Protein AF-A0A1F3VW23-F1 (afdb_monomer)

Solvent-accessible surface area (backbone atoms only — not comparable to full-atom values): 4387 Å² total; per-residue (Å²): 116,67,70,61,51,57,52,50,58,62,65,58,71,73,75,68,89,62,89,64,58,46,66,66,41,51,51,54,58,70,68,45,55,67,73,54,63,70,71,46,50,74,69,52,52,47,36,64,42,66,41,95,66,76,55,66,75,58,49,60,68,45,51,84,70,57,78,81,129

Sequence (69 aa):
MEKYLYEREKGLKTMKNEKKIDKERQLSFDSLPPSIRETMTEEEKQLFLYADEWPESLFDKLEEFIIKD

Secondary structure (DSSP, 8-state):
-HHHHHHHHHHHTT--------HHHHHHHHHS-HHHHHHS-HHHHHHHHH-SS--HHHHHHHHTTS---

Mean predicted aligned error: 12.22 Å

Structure (mmCIF, N/CA/C/O backbone):
data_AF-A0A1F3VW23-F1
#
_entry.id   AF-A0A1F3VW23-F1
#
loop_
_atom_site.group_PDB
_atom_site.id
_atom_site.type_symbol
_atom_site.label_atom_id
_atom_site.label_alt_id
_atom_site.label_comp_id
_atom_site.label_asym_id
_atom_site.label_entity_id
_atom_site.label_seq_id
_atom_site.pdbx_PDB_ins_code
_atom_site.Cartn_x
_atom_site.Cartn_y
_atom_site.Cartn_z
_atom_site.occupancy
_atom_site.B_iso_or_equiv
_atom_site.auth_seq_id
_atom_site.auth_comp_id
_atom_site.auth_asym_id
_atom_site.auth_atom_id
_atom_site.pdbx_PDB_model_num
ATOM 1 N N . MET A 1 1 ? 25.175 -25.545 -25.720 1.00 55.56 1 MET A N 1
ATOM 2 C CA . MET A 1 1 ? 25.795 -25.249 -24.409 1.00 55.56 1 MET A CA 1
ATOM 3 C C . MET A 1 1 ? 25.434 -23.835 -23.948 1.00 55.56 1 MET A C 1
ATOM 5 O O . MET A 1 1 ? 25.003 -23.680 -22.817 1.00 55.56 1 MET A O 1
ATOM 9 N N . GLU A 1 2 ? 25.458 -22.841 -24.842 1.00 56.28 2 GLU A N 1
ATOM 10 C CA . GLU A 1 2 ? 25.017 -21.456 -24.566 1.00 56.28 2 GLU A CA 1
ATOM 11 C C . GLU A 1 2 ? 23.538 -21.317 -24.165 1.00 56.28 2 GLU A C 1
ATOM 13 O O . GLU A 1 2 ? 23.220 -20.542 -23.269 1.00 56.28 2 GLU A O 1
ATOM 18 N N . LYS A 1 3 ? 22.629 -22.123 -24.739 1.00 53.88 3 LYS A N 1
ATOM 19 C CA . LYS A 1 3 ? 21.195 -22.096 -24.378 1.00 53.88 3 LYS A CA 1
ATOM 20 C C . LYS A 1 3 ? 20.937 -22.405 -22.891 1.00 53.88 3 LYS A C 1
ATOM 22 O O . LYS A 1 3 ? 20.063 -21.797 -22.285 1.00 53.88 3 LYS A O 1
ATOM 27 N N . TYR A 1 4 ? 21.746 -23.281 -22.289 1.00 56.44 4 TYR A N 1
ATOM 28 C CA . TYR A 1 4 ? 21.668 -23.613 -20.859 1.00 56.44 4 TYR A CA 1
ATOM 29 C C . TYR A 1 4 ? 22.239 -22.506 -19.959 1.00 56.44 4 TYR A C 1
ATOM 31 O O . TYR A 1 4 ? 21.816 -22.366 -18.815 1.00 56.44 4 TYR A O 1
ATOM 39 N N . LEU A 1 5 ? 23.184 -21.707 -20.464 1.00 57.72 5 LEU A N 1
ATOM 40 C CA . LEU A 1 5 ? 23.717 -20.547 -19.744 1.00 57.72 5 LEU A CA 1
ATOM 41 C C . LEU A 1 5 ? 22.697 -19.399 -19.727 1.00 57.72 5 LEU A C 1
ATOM 43 O O . LEU A 1 5 ? 22.482 -18.806 -18.674 1.00 57.72 5 LEU A O 1
ATOM 47 N N . TYR A 1 6 ? 21.992 -19.177 -20.841 1.00 56.03 6 TYR A N 1
ATOM 48 C CA . TYR A 1 6 ? 20.920 -18.180 -20.943 1.00 56.03 6 TYR A CA 1
ATOM 49 C C . TYR A 1 6 ? 19.752 -18.461 -19.978 1.00 56.03 6 TYR A C 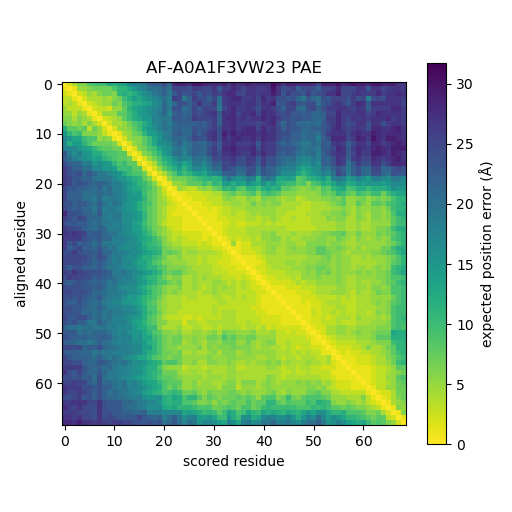1
ATOM 51 O O . TYR A 1 6 ? 19.222 -17.556 -19.333 1.00 56.03 6 TYR A O 1
ATOM 59 N N . GLU A 1 7 ? 19.376 -19.733 -19.824 1.00 55.44 7 GLU A N 1
ATOM 60 C CA . GLU A 1 7 ? 18.320 -20.155 -18.893 1.00 55.44 7 GLU A CA 1
ATOM 61 C C . GLU A 1 7 ? 18.778 -20.076 -17.420 1.00 55.44 7 GLU A C 1
ATOM 63 O O . GLU A 1 7 ? 17.994 -19.692 -16.549 1.00 55.44 7 GLU A O 1
ATOM 68 N N . ARG A 1 8 ? 20.064 -20.335 -17.135 1.00 51.59 8 ARG A N 1
ATOM 69 C CA . ARG A 1 8 ? 20.660 -20.219 -15.790 1.00 51.59 8 ARG A CA 1
ATOM 70 C C . ARG A 1 8 ? 20.795 -18.768 -15.322 1.00 51.59 8 ARG A C 1
ATOM 72 O O . ARG A 1 8 ? 20.520 -18.488 -14.158 1.00 51.59 8 ARG A O 1
ATOM 79 N N . GLU A 1 9 ? 21.174 -17.843 -16.207 1.00 53.12 9 GLU A N 1
ATOM 80 C CA . GLU A 1 9 ? 21.199 -16.407 -15.890 1.00 53.12 9 GLU A CA 1
ATOM 81 C C . GLU A 1 9 ? 19.791 -15.846 -15.657 1.00 53.12 9 GLU A C 1
ATOM 83 O O . GLU A 1 9 ? 19.599 -15.043 -14.740 1.00 53.12 9 GLU A O 1
ATOM 88 N N . LYS A 1 10 ? 18.780 -16.308 -16.411 1.00 54.00 10 LYS A N 1
ATOM 89 C CA . LYS A 1 10 ? 17.378 -15.958 -16.130 1.00 54.00 10 LYS A CA 1
ATOM 90 C C . LYS A 1 10 ? 16.879 -16.532 -14.799 1.00 54.00 10 LYS A C 1
ATOM 92 O O . LYS A 1 10 ? 16.167 -15.828 -14.090 1.00 54.00 10 LYS A O 1
ATOM 97 N N . GLY A 1 11 ? 17.275 -17.755 -14.439 1.00 46.97 11 GLY A N 1
ATOM 98 C CA . GLY A 1 11 ? 16.880 -18.410 -13.184 1.00 46.97 11 GLY A CA 1
ATOM 99 C C . GLY A 1 11 ? 17.565 -17.868 -11.922 1.00 46.97 11 GLY A C 1
ATOM 100 O O . GLY A 1 11 ? 17.024 -18.010 -10.832 1.00 46.97 11 GLY A O 1
ATOM 101 N N . LEU A 1 12 ? 18.730 -17.221 -12.047 1.00 48.75 12 LEU A N 1
ATOM 102 C CA . LEU A 1 12 ? 19.456 -16.633 -10.910 1.00 48.75 12 LEU A CA 1
ATOM 103 C C . LEU A 1 12 ? 19.049 -15.175 -10.626 1.00 48.75 12 LEU A C 1
ATOM 105 O O . LEU A 1 12 ? 19.345 -14.637 -9.560 1.00 48.75 12 LEU A O 1
ATOM 109 N N . LYS A 1 13 ? 18.343 -14.524 -11.559 1.00 48.19 13 LYS A N 1
ATOM 110 C CA . LYS A 1 13 ? 17.892 -13.130 -11.410 1.00 48.19 13 LYS A CA 1
ATOM 111 C C . LYS A 1 13 ? 16.681 -12.963 -10.481 1.00 48.19 13 LYS A C 1
ATOM 113 O O . LYS A 1 13 ? 16.314 -11.833 -10.184 1.00 48.19 13 LYS A O 1
ATOM 118 N N . THR A 1 14 ? 16.093 -14.060 -10.003 1.00 47.44 14 THR A N 1
ATOM 119 C CA . THR A 1 14 ? 14.932 -14.073 -9.096 1.00 47.44 14 THR A CA 1
ATOM 120 C C . THR A 1 14 ? 15.301 -14.317 -7.630 1.00 47.44 14 THR A C 1
ATOM 122 O O . THR A 1 14 ? 14.430 -14.310 -6.769 1.00 47.44 14 THR A O 1
ATOM 125 N N . MET A 1 15 ? 16.589 -14.477 -7.306 1.00 48.56 15 MET A N 1
ATOM 126 C CA . MET A 1 15 ? 17.062 -14.672 -5.930 1.00 48.56 15 MET A CA 1
ATOM 127 C C . MET A 1 15 ? 17.815 -13.441 -5.421 1.00 48.56 15 MET A C 1
ATOM 129 O O . MET A 1 15 ? 18.996 -13.494 -5.090 1.00 48.56 15 MET A O 1
ATOM 133 N N . LYS A 1 16 ? 17.119 -12.305 -5.364 1.00 47.41 16 LYS A N 1
ATOM 134 C CA . LYS A 1 16 ? 17.499 -11.166 -4.519 1.00 47.41 16 LYS A CA 1
ATOM 135 C C . LYS A 1 16 ? 16.259 -10.640 -3.800 1.00 47.41 16 LYS A C 1
ATOM 137 O O . LYS A 1 16 ? 15.873 -9.494 -3.981 1.00 47.41 16 LYS A O 1
ATOM 142 N N . ASN A 1 17 ? 15.674 -11.489 -2.952 1.00 48.03 17 ASN A N 1
ATOM 143 C CA . ASN A 1 17 ? 14.766 -11.077 -1.877 1.00 48.03 17 ASN A CA 1
ATOM 144 C C . ASN A 1 17 ? 15.558 -10.339 -0.778 1.00 48.03 17 ASN A C 1
ATOM 146 O O . ASN A 1 17 ? 15.601 -10.744 0.379 1.00 48.03 17 ASN A O 1
ATOM 150 N N . GLU A 1 18 ? 16.211 -9.239 -1.138 1.00 52.72 18 GLU A N 1
ATOM 151 C CA . GLU A 1 18 ? 16.267 -8.114 -0.216 1.00 52.72 18 GLU A CA 1
ATOM 152 C C . GLU A 1 18 ? 14.932 -7.412 -0.433 1.00 52.72 18 GLU A C 1
ATOM 154 O O . GLU A 1 18 ? 14.648 -7.040 -1.568 1.00 52.72 18 GLU A O 1
ATOM 159 N N . LYS A 1 19 ? 14.103 -7.278 0.607 1.00 55.34 19 LYS A N 1
ATOM 160 C CA . LYS A 1 19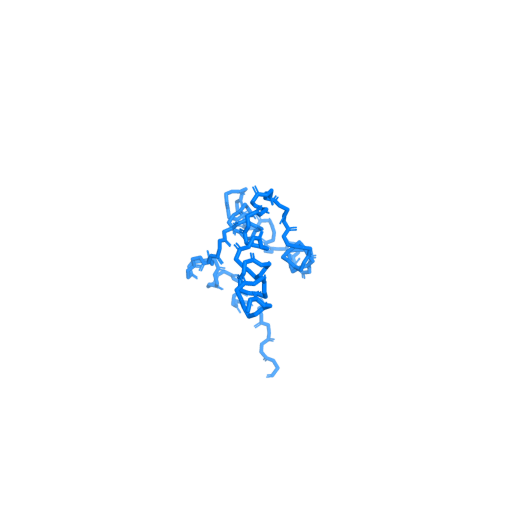 ? 12.838 -6.526 0.599 1.00 55.34 19 LYS A CA 1
ATOM 161 C C . LYS A 1 19 ? 13.089 -5.039 0.298 1.00 55.34 19 LYS A C 1
ATOM 163 O O . LYS A 1 19 ? 12.886 -4.175 1.145 1.00 55.34 19 LYS A O 1
ATOM 168 N N . LYS A 1 20 ? 13.621 -4.725 -0.878 1.00 56.19 20 LYS A N 1
ATOM 169 C CA . LYS A 1 20 ? 13.679 -3.374 -1.401 1.00 56.19 20 LYS A CA 1
ATOM 170 C C . LYS A 1 20 ? 12.253 -3.089 -1.793 1.00 56.19 20 LYS A C 1
ATOM 172 O O . LYS A 1 20 ? 11.769 -3.680 -2.751 1.00 56.19 20 LYS A O 1
ATOM 177 N N . ILE A 1 21 ? 11.597 -2.251 -0.991 1.00 58.81 21 ILE A N 1
ATOM 178 C CA . ILE A 1 21 ? 10.369 -1.579 -1.400 1.00 58.81 21 ILE A CA 1
ATOM 179 C C . ILE A 1 21 ? 10.574 -1.196 -2.858 1.00 58.81 21 ILE A C 1
ATOM 181 O O . ILE A 1 21 ? 11.556 -0.517 -3.190 1.00 58.81 21 ILE A O 1
ATOM 185 N N . ASP A 1 22 ? 9.709 -1.714 -3.720 1.00 68.12 22 ASP A N 1
ATOM 186 C CA . ASP A 1 22 ? 9.774 -1.364 -5.121 1.00 68.12 22 ASP A CA 1
ATOM 187 C C . ASP A 1 22 ? 9.621 0.153 -5.191 1.00 68.12 22 ASP A C 1
ATOM 189 O O . ASP A 1 22 ? 8.687 0.707 -4.604 1.00 68.12 22 ASP A O 1
ATOM 193 N N . LYS A 1 23 ? 10.572 0.859 -5.808 1.00 72.06 23 LYS A N 1
ATOM 194 C CA . LYS A 1 23 ? 10.557 2.332 -5.781 1.00 72.06 23 LYS A CA 1
ATOM 195 C C . LYS A 1 23 ? 9.240 2.862 -6.333 1.00 72.06 23 LYS A C 1
ATOM 197 O O . LYS A 1 23 ? 8.740 3.868 -5.849 1.00 72.06 23 LYS A O 1
ATOM 202 N N . GLU A 1 24 ? 8.667 2.147 -7.293 1.00 73.75 24 GLU A N 1
ATOM 203 C CA . GLU A 1 24 ? 7.345 2.422 -7.842 1.00 73.75 24 GLU A CA 1
ATOM 204 C C . GLU A 1 24 ? 6.248 2.323 -6.778 1.00 73.75 24 GLU A C 1
ATOM 206 O O . GLU A 1 24 ? 5.438 3.234 -6.676 1.00 73.75 24 GLU A O 1
ATOM 211 N N . ARG A 1 25 ? 6.273 1.311 -5.900 1.00 77.25 25 ARG A N 1
ATOM 212 C CA . ARG A 1 25 ? 5.323 1.190 -4.781 1.00 77.25 25 ARG A CA 1
ATOM 213 C C . ARG A 1 25 ? 5.483 2.313 -3.767 1.00 77.25 25 ARG A C 1
ATOM 215 O O . ARG A 1 25 ? 4.487 2.827 -3.270 1.00 77.25 25 ARG A O 1
ATOM 222 N N . GLN A 1 26 ? 6.714 2.729 -3.478 1.00 81.19 26 GLN A N 1
ATOM 223 C CA . GLN A 1 26 ? 6.940 3.877 -2.600 1.00 81.19 26 GLN A CA 1
ATOM 224 C C . GLN A 1 26 ? 6.400 5.169 -3.217 1.00 81.19 26 GLN A C 1
ATOM 226 O O . GLN A 1 26 ? 5.710 5.926 -2.545 1.00 81.19 26 GLN A O 1
ATOM 231 N N . LEU A 1 27 ? 6.645 5.379 -4.511 1.00 81.06 27 LEU A N 1
ATOM 232 C CA . LEU A 1 27 ? 6.122 6.523 -5.254 1.00 81.06 27 LEU A CA 1
ATOM 233 C C . LEU A 1 27 ? 4.592 6.504 -5.328 1.00 81.06 27 LEU A C 1
ATOM 235 O O . LEU A 1 27 ? 3.970 7.554 -5.178 1.00 81.06 27 LEU A O 1
ATOM 239 N N . SER A 1 28 ? 3.976 5.333 -5.509 1.00 82.31 28 SER A N 1
ATOM 240 C CA . SER A 1 28 ? 2.522 5.178 -5.448 1.00 82.31 28 SER A CA 1
ATOM 241 C C . SER A 1 28 ? 1.993 5.543 -4.067 1.00 82.31 28 SER A C 1
ATOM 243 O O . SER A 1 28 ? 1.030 6.295 -3.988 1.00 82.31 28 SER A O 1
ATOM 245 N N . PHE A 1 29 ? 2.646 5.085 -2.994 1.00 83.31 29 PHE A N 1
ATOM 246 C CA . PHE A 1 29 ? 2.255 5.408 -1.621 1.00 83.31 29 PHE A CA 1
ATOM 247 C C . PHE A 1 29 ? 2.383 6.907 -1.330 1.00 83.31 29 PHE A C 1
ATOM 249 O O . PHE A 1 29 ? 1.487 7.505 -0.741 1.00 83.31 29 PHE A O 1
ATOM 256 N N . ASP A 1 30 ? 3.471 7.534 -1.776 1.00 82.88 30 ASP A N 1
ATOM 257 C CA . ASP A 1 30 ? 3.702 8.969 -1.602 1.00 82.88 30 ASP A CA 1
ATOM 258 C C . ASP A 1 30 ? 2.761 9.834 -2.444 1.00 82.88 30 ASP A C 1
ATOM 260 O O . ASP A 1 30 ? 2.454 10.962 -2.052 1.00 82.88 30 ASP A O 1
ATOM 264 N N . SER A 1 31 ? 2.272 9.296 -3.563 1.00 83.12 31 SER A N 1
ATOM 265 C CA . SER A 1 31 ? 1.258 9.937 -4.406 1.00 83.12 31 SER A CA 1
ATOM 266 C C . SER A 1 31 ? -0.149 9.843 -3.814 1.00 83.12 31 SER A C 1
ATOM 268 O O . SER A 1 31 ? -1.040 10.563 -4.263 1.00 83.12 31 SER A O 1
ATOM 270 N N . LEU A 1 32 ? -0.369 8.986 -2.807 1.00 82.44 32 LEU A N 1
ATOM 271 C CA . LEU A 1 32 ? -1.665 8.905 -2.144 1.00 82.44 32 LEU A CA 1
ATOM 272 C C . LEU A 1 32 ? -1.966 10.206 -1.381 1.00 82.44 32 LEU A C 1
ATOM 274 O O . LEU A 1 32 ? -1.097 10.743 -0.674 1.00 82.44 32 LEU A O 1
ATOM 278 N N . PRO A 1 33 ? -3.220 10.689 -1.436 1.00 83.06 33 PRO A N 1
ATOM 279 C CA . PRO A 1 33 ? -3.670 11.798 -0.613 1.00 83.06 33 PRO A CA 1
ATOM 280 C C . PRO A 1 33 ? -3.366 11.558 0.876 1.00 83.06 33 PRO A C 1
ATOM 282 O O . PRO A 1 33 ? -3.504 10.430 1.365 1.00 83.06 33 PRO A O 1
ATOM 285 N N . PRO A 1 34 ? -2.985 12.601 1.639 1.00 80.00 34 PRO A N 1
ATOM 286 C CA . PRO A 1 34 ? -2.734 12.473 3.076 1.00 80.00 34 PRO A CA 1
ATOM 287 C C . PRO A 1 34 ? -3.942 11.895 3.829 1.00 80.00 34 PRO A C 1
ATOM 289 O O . PRO A 1 34 ? -3.750 11.084 4.726 1.00 80.00 34 PRO A O 1
ATOM 292 N N . SER A 1 35 ? -5.168 12.187 3.383 1.00 81.38 35 SER A N 1
ATOM 293 C CA . SER A 1 35 ? -6.412 11.624 3.926 1.00 81.38 35 SER A CA 1
ATOM 294 C C . SER A 1 35 ? -6.472 10.090 3.874 1.00 81.38 35 SER A C 1
ATOM 296 O O . SER A 1 35 ? -7.002 9.463 4.786 1.00 81.38 35 SER A O 1
ATOM 298 N N . ILE A 1 36 ? -5.886 9.457 2.851 1.00 80.06 36 ILE A N 1
ATOM 299 C CA . ILE A 1 36 ? -5.780 7.991 2.789 1.00 80.06 36 ILE A CA 1
ATOM 300 C C . ILE A 1 36 ? -4.660 7.507 3.706 1.00 80.06 36 ILE A C 1
ATOM 302 O O . ILE A 1 36 ? -4.834 6.583 4.491 1.00 80.06 36 ILE A O 1
ATOM 306 N N . ARG A 1 37 ? -3.487 8.142 3.647 1.00 81.31 37 ARG A N 1
ATOM 307 C CA . ARG A 1 37 ? -2.338 7.723 4.466 1.00 81.31 37 ARG A CA 1
ATOM 308 C C . ARG A 1 37 ? -2.604 7.832 5.969 1.00 81.31 37 ARG A C 1
ATOM 310 O O . ARG A 1 37 ? -1.985 7.101 6.743 1.00 81.31 37 ARG A O 1
ATOM 317 N N . GLU A 1 38 ? -3.497 8.730 6.373 1.00 82.88 38 GLU A N 1
ATOM 318 C CA . GLU A 1 38 ? -3.987 8.863 7.747 1.00 82.88 38 GLU A CA 1
ATOM 319 C C . GLU A 1 38 ? -5.047 7.816 8.111 1.00 82.88 38 GLU A C 1
ATOM 321 O O . GLU A 1 38 ? -5.104 7.393 9.263 1.00 82.88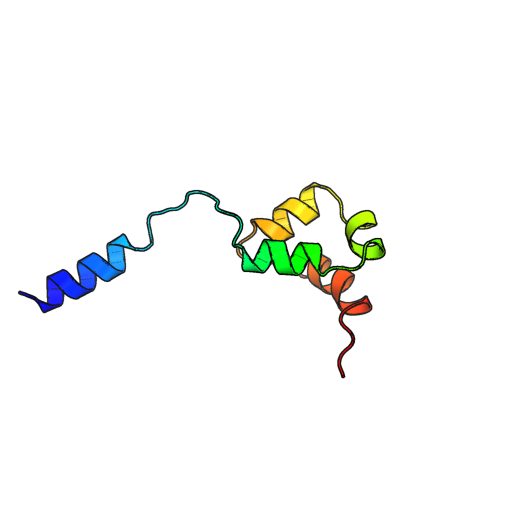 38 GLU A O 1
ATOM 326 N N . THR A 1 39 ? -5.855 7.358 7.150 1.00 82.44 39 THR A N 1
ATOM 327 C CA . THR A 1 39 ? -6.861 6.300 7.371 1.00 82.44 39 THR A CA 1
ATOM 328 C C . THR A 1 39 ? -6.282 4.885 7.272 1.00 82.44 39 THR A C 1
ATOM 330 O O . THR A 1 39 ? -6.905 3.931 7.744 1.00 82.44 39 THR A O 1
ATOM 333 N N . MET A 1 40 ? -5.082 4.737 6.702 1.00 82.38 40 MET A N 1
ATOM 334 C CA . MET A 1 40 ? -4.328 3.484 6.672 1.00 82.38 40 MET A CA 1
ATOM 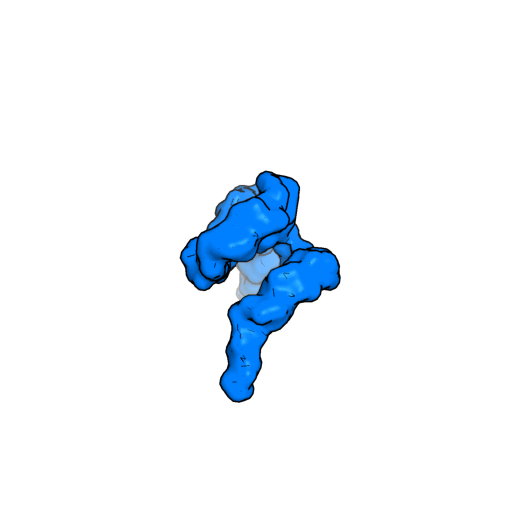335 C C . MET A 1 40 ? -3.522 3.271 7.956 1.00 82.38 40 MET A C 1
ATOM 337 O O . MET A 1 40 ? -2.734 4.119 8.386 1.00 82.38 40 MET A O 1
ATOM 341 N N . THR A 1 41 ? -3.656 2.077 8.519 1.00 85.56 41 THR A N 1
ATOM 342 C CA . THR A 1 41 ? -2.841 1.596 9.639 1.00 85.56 41 THR A CA 1
ATOM 343 C C . THR A 1 41 ? -1.412 1.267 9.200 1.00 85.56 41 THR A C 1
ATOM 345 O O . THR A 1 41 ? -1.131 1.082 8.016 1.00 85.56 41 THR A O 1
ATOM 348 N N . GLU A 1 42 ? -0.481 1.179 10.153 1.00 83.31 42 GLU A N 1
ATOM 349 C CA . GLU A 1 42 ? 0.913 0.795 9.873 1.00 83.31 42 GLU A CA 1
ATOM 350 C C . GLU A 1 42 ? 0.993 -0.561 9.147 1.00 83.31 42 GLU A C 1
ATOM 352 O O . GLU A 1 42 ? 1.773 -0.725 8.214 1.00 83.31 42 GLU A O 1
ATOM 357 N N . GLU A 1 43 ? 0.130 -1.510 9.51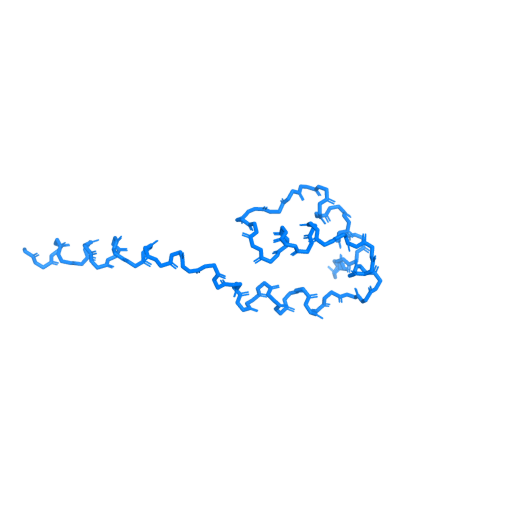6 1.00 83.38 43 GLU A N 1
ATOM 358 C CA . GLU A 1 43 ? 0.037 -2.834 8.893 1.00 83.38 43 GLU A CA 1
ATOM 359 C C . GLU A 1 43 ? -0.369 -2.741 7.418 1.00 83.38 43 GLU A C 1
ATOM 361 O O . GLU A 1 43 ? 0.262 -3.350 6.557 1.00 83.38 43 GLU A O 1
ATOM 366 N N . GLU A 1 44 ? -1.360 -1.911 7.097 1.00 83.06 44 GLU A N 1
ATOM 367 C CA . GLU A 1 44 ? -1.799 -1.667 5.720 1.00 83.06 44 GLU A CA 1
ATOM 368 C C . GLU A 1 44 ? -0.734 -0.955 4.888 1.00 83.06 44 GLU A C 1
ATOM 370 O O . GLU A 1 44 ? -0.570 -1.263 3.710 1.00 83.06 44 GLU A O 1
ATOM 375 N N . LYS A 1 45 ? 0.036 -0.043 5.491 1.00 84.81 45 LYS A N 1
ATOM 376 C CA . LYS A 1 45 ? 1.179 0.608 4.831 1.00 84.81 45 LYS A CA 1
ATOM 377 C C . LYS A 1 45 ? 2.264 -0.406 4.494 1.00 84.81 45 LYS A C 1
ATOM 379 O O . LYS A 1 45 ? 2.812 -0.384 3.394 1.00 84.81 45 LYS A O 1
ATOM 384 N N . GLN A 1 46 ? 2.548 -1.327 5.415 1.00 85.00 46 GLN A N 1
ATOM 385 C CA . GLN A 1 46 ? 3.473 -2.425 5.150 1.00 85.00 46 GLN A CA 1
ATOM 386 C C . GLN A 1 46 ? 2.935 -3.337 4.040 1.00 85.00 46 GLN A C 1
ATOM 388 O O . GLN A 1 46 ? 3.689 -3.707 3.146 1.00 85.00 46 GLN A O 1
ATOM 393 N N . LEU A 1 47 ? 1.639 -3.654 4.033 1.00 84.94 47 LEU A N 1
ATOM 394 C CA . LEU A 1 47 ? 1.034 -4.435 2.951 1.00 84.94 47 LEU A CA 1
ATOM 395 C C . LEU A 1 47 ? 1.123 -3.700 1.607 1.00 84.94 47 LEU A C 1
ATOM 397 O O . LEU A 1 47 ? 1.536 -4.280 0.611 1.00 84.94 47 LEU A O 1
ATOM 401 N N . PHE A 1 48 ? 0.841 -2.402 1.575 1.00 83.88 48 PHE A N 1
ATOM 402 C CA . PHE A 1 48 ? 0.946 -1.598 0.361 1.00 83.88 48 PHE A CA 1
ATOM 403 C C . PHE A 1 48 ? 2.369 -1.641 -0.233 1.00 83.88 48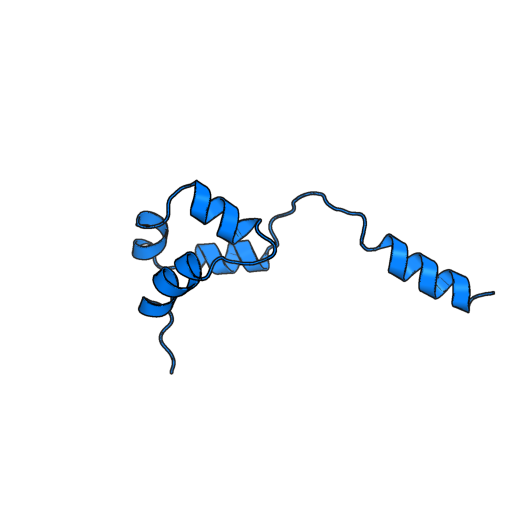 PHE A C 1
ATOM 405 O O . PHE A 1 48 ? 2.565 -1.893 -1.427 1.00 83.88 48 PHE A O 1
ATOM 412 N N . LEU A 1 49 ? 3.377 -1.449 0.624 1.00 82.31 49 LEU A N 1
ATOM 413 C CA . LEU A 1 49 ? 4.783 -1.329 0.229 1.00 82.31 49 LEU A CA 1
ATOM 414 C C . LEU A 1 49 ? 5.481 -2.674 -0.018 1.00 82.31 49 LEU A C 1
ATOM 416 O O . LEU A 1 49 ? 6.385 -2.732 -0.852 1.00 82.31 49 LEU A O 1
ATOM 420 N N . TYR A 1 50 ? 5.084 -3.734 0.693 1.00 82.12 50 TYR A N 1
ATOM 421 C CA . TYR A 1 50 ? 5.802 -5.014 0.716 1.00 82.12 50 TYR A CA 1
ATOM 422 C C . TYR A 1 50 ? 4.969 -6.240 0.333 1.00 82.12 50 TYR A C 1
ATOM 424 O O . TYR A 1 50 ? 5.574 -7.280 0.081 1.00 82.12 50 TYR A O 1
ATOM 432 N N . ALA A 1 51 ? 3.633 -6.184 0.330 1.00 80.94 51 ALA A N 1
ATOM 433 C CA . ALA A 1 51 ? 2.837 -7.358 -0.031 1.00 80.94 51 ALA A CA 1
ATOM 434 C C . ALA A 1 51 ? 2.887 -7.591 -1.537 1.00 80.94 51 ALA A C 1
ATOM 436 O O . ALA A 1 51 ? 2.698 -6.657 -2.313 1.00 80.94 51 ALA A O 1
ATOM 437 N N . ASP A 1 52 ? 3.092 -8.835 -1.957 1.00 79.88 52 ASP A N 1
ATOM 438 C CA . ASP A 1 52 ? 3.086 -9.187 -3.377 1.00 79.88 52 ASP A CA 1
A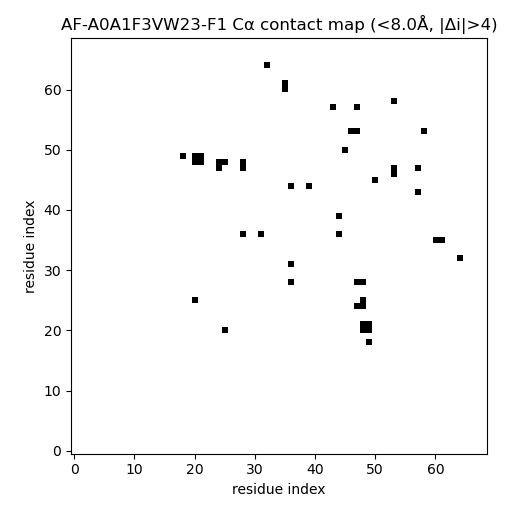TOM 439 C C . ASP A 1 52 ? 1.742 -8.821 -4.031 1.00 79.88 52 ASP A C 1
ATOM 441 O O . ASP A 1 52 ? 1.727 -8.192 -5.090 1.00 79.88 52 ASP A O 1
ATOM 445 N N . GLU A 1 53 ? 0.636 -9.082 -3.330 1.00 79.25 53 GLU A N 1
ATOM 446 C CA . GLU A 1 53 ? -0.730 -8.725 -3.722 1.00 79.25 53 GLU A CA 1
ATOM 447 C C . GLU A 1 53 ? -1.403 -7.859 -2.652 1.00 79.25 53 GLU A C 1
ATOM 449 O O . GLU A 1 53 ? -1.205 -8.056 -1.449 1.00 79.25 53 GLU A O 1
ATOM 454 N N . TRP A 1 54 ? -2.213 -6.891 -3.085 1.00 81.31 54 TRP A N 1
ATOM 455 C CA . TRP A 1 54 ? -3.010 -6.075 -2.172 1.00 81.31 54 TRP A CA 1
ATOM 456 C C . TRP A 1 54 ? -4.353 -6.750 -1.897 1.00 81.31 54 TRP A C 1
ATOM 458 O O . TRP A 1 54 ? -5.017 -7.176 -2.844 1.00 81.31 54 TRP A O 1
ATOM 468 N N . PRO A 1 55 ? -4.779 -6.836 -0.624 1.00 82.75 55 PRO A N 1
ATOM 469 C CA . PRO A 1 55 ? -6.094 -7.364 -0.312 1.00 82.75 55 PRO A CA 1
ATOM 470 C C . PRO A 1 55 ? -7.173 -6.437 -0.874 1.00 82.75 55 PRO A C 1
ATOM 472 O O . PRO A 1 55 ? -6.991 -5.221 -0.933 1.00 82.75 55 PRO A O 1
ATOM 475 N N . GLU A 1 56 ? -8.318 -7.014 -1.230 1.00 81.44 56 GLU A N 1
ATOM 476 C CA . GLU A 1 56 ? -9.463 -6.289 -1.799 1.00 81.44 56 GLU A CA 1
ATOM 477 C C . GLU A 1 56 ? -9.910 -5.139 -0.878 1.00 81.44 56 GLU A C 1
ATOM 479 O O . GLU A 1 56 ? -10.107 -4.021 -1.327 1.00 81.44 56 GLU A O 1
ATOM 484 N N . SER A 1 57 ? -9.851 -5.350 0.442 1.00 81.25 57 SER A N 1
ATOM 485 C CA . SER A 1 57 ? -10.091 -4.308 1.454 1.00 81.25 57 SER A CA 1
ATOM 486 C C . SER A 1 57 ? -9.167 -3.083 1.353 1.00 81.25 57 SER A C 1
ATOM 488 O O . SER A 1 57 ? -9.561 -2.000 1.787 1.00 81.25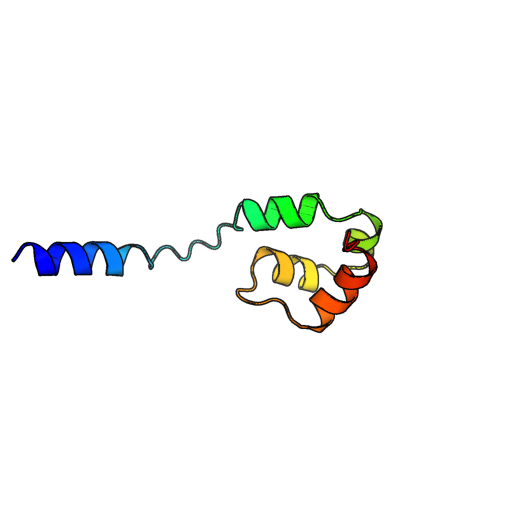 57 SER A O 1
ATOM 490 N N . LEU A 1 58 ? -7.932 -3.237 0.862 1.00 82.50 58 LEU A N 1
ATOM 491 C CA . LEU A 1 58 ? -7.018 -2.116 0.626 1.00 82.50 58 LEU A CA 1
ATOM 492 C C . LEU A 1 58 ? -7.430 -1.372 -0.643 1.00 82.50 58 LEU A C 1
ATOM 494 O O . LEU A 1 58 ? -7.408 -0.147 -0.671 1.00 82.50 58 LEU A O 1
ATOM 498 N N . PHE A 1 59 ? -7.818 -2.121 -1.677 1.00 79.88 59 PHE A N 1
ATOM 499 C CA . PHE A 1 59 ? -8.314 -1.566 -2.929 1.00 79.88 59 PHE A CA 1
ATOM 500 C C . PHE A 1 59 ? -9.610 -0.790 -2.728 1.00 79.88 59 PHE A C 1
ATOM 502 O O . PHE A 1 59 ? -9.662 0.344 -3.177 1.00 79.88 59 PHE A O 1
ATOM 509 N N . ASP A 1 60 ? -10.584 -1.320 -1.989 1.00 82.06 60 ASP A N 1
ATOM 510 C CA . ASP A 1 60 ? -11.851 -0.637 -1.697 1.00 82.06 60 ASP A CA 1
ATOM 511 C C . ASP A 1 60 ? -11.618 0.721 -1.014 1.00 82.06 60 ASP A C 1
ATOM 513 O O . ASP A 1 60 ? -12.232 1.726 -1.366 1.00 82.06 60 ASP A O 1
ATOM 517 N N . LYS A 1 61 ? -10.661 0.786 -0.073 1.00 80.00 61 LYS A N 1
ATOM 518 C CA . LYS A 1 61 ? -10.261 2.046 0.582 1.00 80.00 61 LYS A CA 1
ATOM 519 C C . LYS A 1 61 ? -9.630 3.046 -0.382 1.00 80.00 61 LYS A C 1
ATOM 521 O O . LYS A 1 61 ? -9.745 4.248 -0.170 1.00 80.00 61 LYS A O 1
ATOM 526 N N . LEU A 1 62 ? -8.899 2.563 -1.383 1.00 79.19 62 LEU A N 1
ATOM 527 C CA . LEU A 1 62 ? -8.222 3.395 -2.374 1.00 79.19 62 LEU A CA 1
ATOM 528 C C . LEU A 1 62 ? -9.153 3.773 -3.532 1.00 79.19 62 LEU A C 1
ATOM 530 O O . LEU A 1 62 ? -8.977 4.840 -4.112 1.00 79.19 62 LEU A O 1
ATOM 534 N N . GLU A 1 63 ? -10.143 2.937 -3.851 1.00 79.19 63 GLU A N 1
ATOM 535 C CA . GLU A 1 63 ? -11.081 3.106 -4.963 1.00 79.19 63 GLU A CA 1
ATOM 536 C C . GLU A 1 63 ? -11.874 4.407 -4.839 1.00 79.19 63 GLU A C 1
ATOM 538 O O . GLU A 1 63 ? -12.047 5.106 -5.834 1.00 79.19 63 GLU A O 1
ATOM 543 N N . GLU A 1 64 ? -12.249 4.801 -3.619 1.00 72.00 64 GLU A N 1
ATOM 544 C CA . GLU A 1 64 ? -12.931 6.076 -3.351 1.00 72.00 64 GLU A CA 1
ATOM 545 C C . GLU A 1 64 ? -12.098 7.306 -3.768 1.00 72.00 64 GLU A C 1
ATOM 547 O O . GLU A 1 64 ? -12.636 8.387 -4.010 1.00 72.00 64 GLU A O 1
ATOM 552 N N . PHE A 1 65 ? -10.782 7.144 -3.905 1.00 70.50 65 PHE A N 1
ATOM 553 C CA . PHE A 1 65 ? -9.847 8.221 -4.221 1.00 70.50 65 PHE A CA 1
ATOM 554 C C . PHE A 1 65 ? -9.159 8.068 -5.581 1.00 70.50 65 PHE A C 1
ATOM 556 O O . PHE A 1 65 ? -8.528 9.015 -6.057 1.00 70.50 65 PHE A O 1
ATOM 563 N N . ILE A 1 66 ? -9.269 6.904 -6.225 1.00 69.62 66 ILE A N 1
ATOM 564 C CA . ILE A 1 66 ? -8.835 6.708 -7.608 1.00 69.62 66 ILE A CA 1
ATOM 565 C C . ILE A 1 66 ? -9.942 7.275 -8.502 1.00 69.62 66 ILE A C 1
ATOM 567 O O . ILE A 1 66 ? -10.893 6.585 -8.864 1.00 69.62 66 ILE A O 1
ATOM 571 N N . ILE A 1 67 ? -9.830 8.557 -8.860 1.00 61.09 67 ILE A N 1
ATOM 572 C CA . ILE A 1 67 ? -10.729 9.175 -9.840 1.00 61.09 67 ILE A CA 1
ATOM 573 C C . ILE A 1 67 ? -10.495 8.473 -11.186 1.00 61.09 67 ILE A C 1
ATOM 575 O O . ILE A 1 67 ? -9.426 8.605 -11.782 1.00 61.09 67 ILE A O 1
ATOM 579 N N . LYS A 1 68 ? -11.483 7.703 -11.654 1.00 57.00 68 LYS A N 1
ATOM 580 C C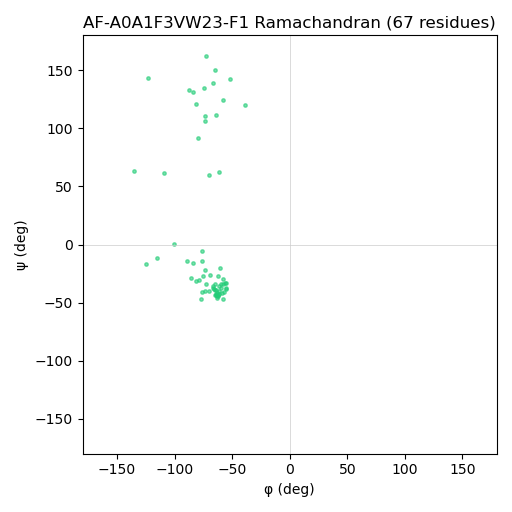A . LYS A 1 68 ? -11.550 7.264 -13.054 1.00 57.00 68 LYS A CA 1
ATOM 581 C C . LYS A 1 68 ? -11.964 8.475 -13.892 1.00 57.00 68 LYS A C 1
ATOM 583 O O . LYS A 1 68 ? -13.094 8.937 -13.741 1.00 57.00 68 LYS A O 1
ATOM 588 N N . ASP A 1 69 ? -11.040 8.990 -14.704 1.00 51.72 69 ASP A N 1
ATOM 589 C CA . ASP A 1 69 ? -11.363 9.875 -15.837 1.00 51.72 69 ASP A CA 1
ATOM 590 C C . ASP A 1 69 ? -12.348 9.194 -16.807 1.00 51.72 69 ASP A C 1
ATOM 592 O O . ASP A 1 69 ? -12.209 7.964 -17.034 1.00 51.72 69 ASP A O 1
#

pLDDT: mean 71.01, std 13.59, range [46.97, 85.56]

Radius of gyration: 17.28 Å; Cα contacts (8 Å, |Δi|>4): 24; chains: 1; bounding box: 39×38×34 Å

Foldseek 3Di:
DVVVVVVVVVVVVPPDPPQPQPVVLVVVVVPDDVVLVVVDDPVQNCCSRRNPDHDVVNVVSCVVVPDDD